Protein AF-A0A844EPM3-F1 (afdb_monomer_lite)

Structure (mmCIF, N/CA/C/O backbon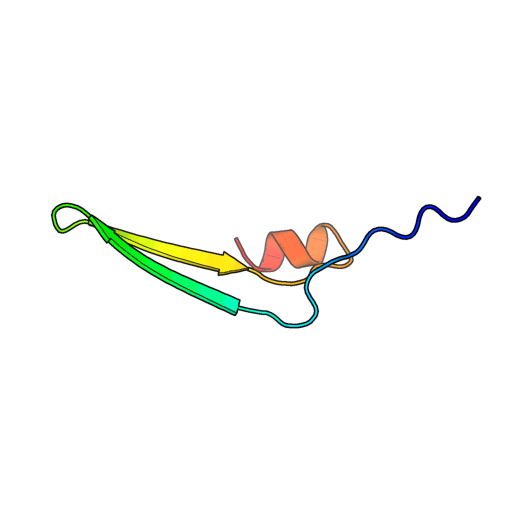e):
data_AF-A0A844EPM3-F1
#
_entry.id   AF-A0A844EPM3-F1
#
loop_
_atom_site.group_PDB
_atom_site.id
_atom_site.type_symbol
_atom_site.label_atom_id
_atom_site.label_alt_id
_atom_site.label_comp_id
_atom_site.label_asym_id
_atom_site.label_entity_id
_atom_site.label_seq_id
_atom_site.pdbx_PDB_ins_code
_atom_site.Cartn_x
_atom_site.Cartn_y
_atom_site.Cartn_z
_atom_site.occupancy
_atom_site.B_iso_or_equiv
_atom_site.auth_seq_id
_atom_site.auth_comp_id
_atom_site.auth_asym_id
_atom_site.auth_atom_id
_atom_site.pdbx_PDB_model_num
ATOM 1 N N . MET A 1 1 ? -21.808 18.445 12.800 1.00 48.50 1 MET A N 1
ATOM 2 C CA . MET A 1 1 ? -21.850 17.691 11.525 1.00 48.50 1 MET A CA 1
ATOM 3 C C . MET A 1 1 ? -20.786 16.604 11.574 1.00 48.50 1 MET A C 1
ATOM 5 O O . MET A 1 1 ? -19.611 16.946 11.617 1.00 48.50 1 MET A O 1
ATOM 9 N N . LYS A 1 2 ? -21.158 15.317 11.631 1.00 59.56 2 LYS A N 1
ATOM 10 C CA . LYS A 1 2 ? -20.181 14.231 11.442 1.00 59.56 2 LYS A CA 1
ATOM 11 C C . LYS A 1 2 ? -19.768 14.241 9.972 1.00 59.56 2 LYS A C 1
ATOM 13 O O . LYS A 1 2 ? -20.606 14.035 9.102 1.00 59.56 2 LYS A O 1
ATOM 18 N N . LYS A 1 3 ? 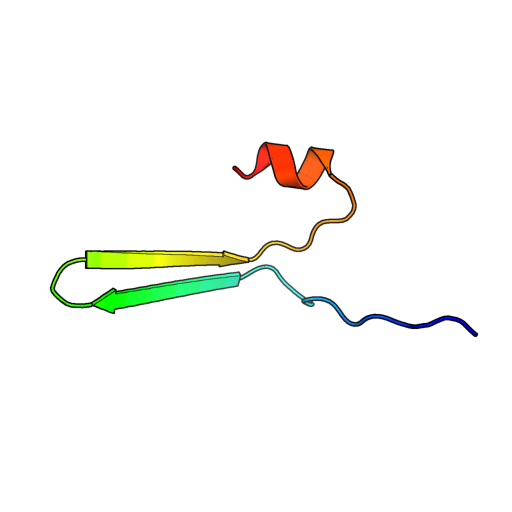-18.505 14.555 9.695 1.00 66.50 3 LYS A N 1
ATOM 19 C CA . LYS A 1 3 ? -17.937 14.489 8.347 1.00 66.50 3 LYS A CA 1
ATOM 20 C C . LYS A 1 3 ? -17.497 13.044 8.142 1.00 66.50 3 LYS A C 1
ATOM 22 O O . LYS A 1 3 ? -16.404 12.669 8.549 1.00 66.50 3 LYS A O 1
ATOM 27 N N . GLU A 1 4 ? -18.406 12.210 7.649 1.00 78.50 4 GLU A N 1
ATOM 28 C CA . GLU A 1 4 ? -18.115 10.798 7.406 1.00 78.50 4 GLU A CA 1
ATOM 29 C C . GLU A 1 4 ? -17.133 10.695 6.237 1.00 78.50 4 GLU A C 1
ATOM 31 O O . GLU A 1 4 ? -17.482 10.918 5.080 1.00 78.50 4 GLU A O 1
ATOM 36 N N . SER A 1 5 ? -15.866 10.429 6.547 1.00 84.75 5 SER A N 1
ATOM 37 C CA . SER A 1 5 ? -14.864 10.084 5.549 1.00 84.75 5 SER A CA 1
ATOM 38 C C . SER A 1 5 ? -15.004 8.607 5.191 1.00 84.75 5 SER A C 1
ATOM 40 O O . SER A 1 5 ? -15.034 7.727 6.055 1.00 84.75 5 SER A O 1
ATOM 42 N N . LEU A 1 6 ? -15.090 8.327 3.892 1.00 90.56 6 LEU A N 1
ATOM 43 C CA . LEU A 1 6 ? -15.013 6.962 3.390 1.00 90.56 6 LEU A CA 1
ATOM 44 C C . LEU A 1 6 ? -13.552 6.512 3.364 1.00 90.56 6 LEU A C 1
ATOM 46 O O . LEU A 1 6 ? -12.631 7.288 3.124 1.00 90.56 6 LEU A O 1
ATOM 50 N N . THR A 1 7 ? -13.350 5.229 3.611 1.00 92.81 7 THR A N 1
ATOM 51 C CA . THR A 1 7 ? -12.040 4.578 3.578 1.00 92.81 7 THR A CA 1
ATOM 52 C C . THR A 1 7 ? -12.221 3.150 3.078 1.00 92.81 7 THR A C 1
ATOM 54 O O . THR A 1 7 ? -13.337 2.618 3.071 1.00 92.81 7 THR A O 1
ATOM 57 N N . ILE A 1 8 ? -11.137 2.545 2.600 1.00 92.50 8 ILE A N 1
ATOM 58 C CA . ILE A 1 8 ? -11.151 1.273 1.879 1.00 92.50 8 ILE A CA 1
ATOM 59 C C . ILE A 1 8 ? -11.834 0.163 2.684 1.00 92.50 8 ILE A C 1
ATOM 61 O O . ILE A 1 8 ? -11.602 -0.003 3.882 1.00 92.50 8 ILE A O 1
ATOM 65 N N . LYS A 1 9 ? -12.712 -0.602 2.027 1.00 93.12 9 LYS A N 1
ATOM 66 C CA . LYS A 1 9 ? -13.493 -1.671 2.675 1.00 93.12 9 LYS A CA 1
ATOM 67 C C . LYS A 1 9 ? -12.640 -2.896 3.015 1.00 93.12 9 LYS A C 1
ATOM 69 O O . LYS A 1 9 ? -12.916 -3.578 3.993 1.00 93.12 9 LYS A O 1
ATOM 74 N N . LYS A 1 10 ? -11.632 -3.180 2.192 1.00 93.94 10 LYS A N 1
ATOM 75 C CA . LYS A 1 10 ? -10.708 -4.306 2.338 1.00 93.94 10 LYS A CA 1
ATOM 76 C C . LYS A 1 10 ? -9.311 -3.879 1.911 1.00 93.94 10 LYS A C 1
ATOM 78 O O . LYS A 1 10 ? -9.178 -2.977 1.085 1.00 93.94 10 LYS A O 1
ATOM 83 N N . ASN A 1 11 ? -8.309 -4.555 2.455 1.00 95.75 11 ASN A N 1
ATOM 84 C CA . ASN A 1 11 ? -6.930 -4.407 2.010 1.00 95.75 11 ASN A CA 1
ATOM 85 C C . ASN A 1 11 ? -6.802 -4.899 0.563 1.00 95.75 11 ASN A C 1
ATOM 87 O O . ASN A 1 11 ? -7.582 -5.746 0.111 1.00 95.75 11 ASN A O 1
ATOM 91 N N . GLY A 1 12 ? -5.823 -4.369 -0.156 1.00 95.00 12 GLY A N 1
ATOM 92 C CA . GLY A 1 12 ? -5.570 -4.742 -1.537 1.00 95.00 12 GLY A CA 1
ATOM 93 C C . GLY A 1 12 ? -4.123 -4.512 -1.926 1.00 95.00 12 GLY A C 1
ATOM 94 O O . GLY A 1 12 ? -3.398 -3.761 -1.277 1.00 95.00 12 GLY A O 1
ATOM 95 N N . SER A 1 13 ? -3.720 -5.157 -3.007 1.00 95.38 13 SER A N 1
ATOM 96 C CA . SER A 1 13 ? -2.456 -4.898 -3.672 1.00 95.38 13 SER A CA 1
ATOM 97 C C . SER A 1 13 ? -2.704 -4.704 -5.160 1.00 95.38 13 SER A C 1
ATOM 99 O O . SER A 1 13 ? -3.647 -5.256 -5.733 1.00 95.38 13 SER A O 1
ATOM 101 N N . HIS A 1 14 ? -1.875 -3.877 -5.776 1.00 96.69 14 HIS A N 1
ATOM 102 C CA . HIS A 1 14 ? -1.864 -3.677 -7.211 1.00 96.69 14 HIS A CA 1
ATOM 103 C C . HIS A 1 14 ? -0.425 -3.699 -7.702 1.00 96.69 14 HIS A C 1
ATOM 105 O O . HIS A 1 14 ? 0.453 -3.093 -7.092 1.00 96.69 14 HIS A O 1
ATOM 111 N N . GLU A 1 15 ? -0.193 -4.403 -8.799 1.00 97.50 15 GLU A N 1
ATOM 112 C CA . GLU A 1 15 ? 1.130 -4.578 -9.376 1.00 97.50 15 GLU A CA 1
ATOM 113 C C . GLU A 1 15 ? 1.099 -4.172 -10.842 1.00 97.50 15 GLU A C 1
ATOM 115 O O . GLU A 1 15 ? 0.168 -4.522 -11.570 1.00 97.50 15 GLU A O 1
ATOM 120 N N . ILE A 1 16 ? 2.124 -3.433 -11.257 1.00 97.81 16 ILE A N 1
ATOM 121 C CA . ILE A 1 16 ? 2.354 -3.062 -12.651 1.00 97.81 16 ILE A CA 1
ATOM 122 C C . ILE A 1 16 ? 3.839 -3.205 -12.986 1.00 97.81 16 ILE A C 1
ATOM 124 O O . ILE A 1 16 ? 4.709 -2.969 -12.145 1.00 97.81 16 ILE A O 1
ATOM 128 N N . GLU A 1 17 ? 4.137 -3.544 -14.237 1.00 97.94 17 GLU A N 1
ATOM 129 C CA . GLU A 1 1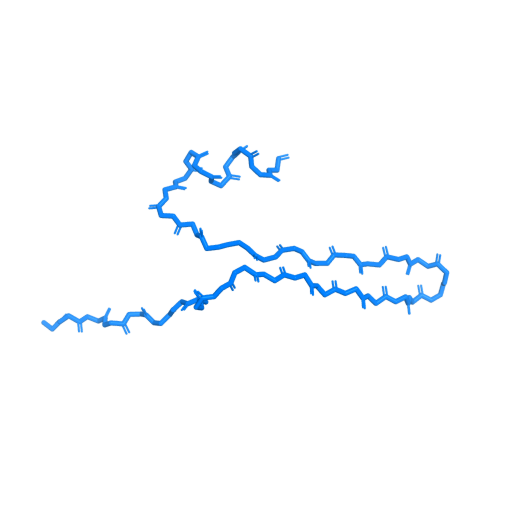7 ? 5.503 -3.574 -14.759 1.00 97.94 17 GLU A CA 1
ATOM 130 C C . GLU A 1 17 ? 5.698 -2.467 -15.800 1.00 97.94 17 GLU A C 1
ATOM 132 O O . GLU A 1 17 ? 4.920 -2.336 -16.745 1.00 97.94 17 GLU A O 1
ATOM 137 N N . ILE A 1 18 ? 6.751 -1.662 -15.636 1.00 97.31 18 ILE A N 1
ATOM 138 C CA . ILE A 1 18 ? 7.121 -0.593 -16.566 1.00 97.31 18 ILE A CA 1
ATOM 139 C C . ILE A 1 18 ? 8.617 -0.695 -16.850 1.00 97.31 18 ILE A C 1
ATOM 141 O O . ILE A 1 18 ? 9.436 -0.548 -15.949 1.00 97.31 18 ILE A O 1
ATOM 145 N N . LYS A 1 19 ? 8.989 -0.906 -18.121 1.00 96.44 19 LYS A N 1
ATOM 146 C CA . LYS A 1 19 ? 10.394 -0.957 -18.576 1.00 96.44 19 LYS A CA 1
ATOM 147 C C . LYS A 1 19 ? 11.282 -1.902 -17.739 1.00 96.44 19 LYS A C 1
ATOM 149 O O . LYS A 1 19 ? 12.401 -1.539 -17.390 1.00 96.44 19 LYS A O 1
ATOM 154 N N . LYS A 1 20 ? 10.804 -3.119 -17.445 1.00 95.31 20 LYS A N 1
ATOM 155 C CA . LYS A 1 20 ? 11.469 -4.129 -16.590 1.00 95.31 20 LYS A CA 1
ATOM 156 C C . LYS A 1 20 ? 11.577 -3.761 -15.105 1.00 95.31 20 LYS A C 1
ATOM 158 O O . LYS A 1 20 ? 12.178 -4.505 -14.333 1.00 95.31 20 LYS A O 1
ATOM 163 N N . SER A 1 21 ? 11.017 -2.631 -14.683 1.00 96.81 21 SER A N 1
ATOM 164 C CA . SER A 1 21 ? 10.850 -2.299 -13.271 1.00 96.81 21 SER A CA 1
ATOM 165 C C . SER A 1 21 ? 9.457 -2.713 -12.817 1.00 96.81 21 SER A C 1
ATOM 167 O O . SER A 1 21 ? 8.456 -2.341 -13.430 1.00 96.81 21 SER A O 1
ATOM 169 N N . ARG A 1 22 ? 9.401 -3.476 -11.726 1.00 97.44 22 ARG A N 1
ATOM 170 C CA . ARG A 1 22 ? 8.153 -3.893 -11.093 1.00 97.44 22 ARG A CA 1
ATOM 171 C C . ARG A 1 22 ? 7.770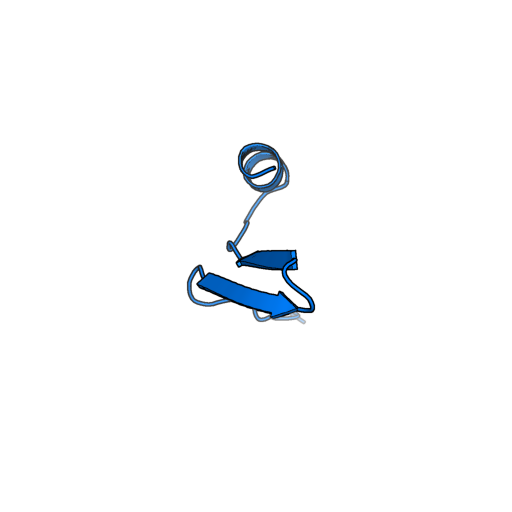 -2.906 -9.996 1.00 97.44 22 ARG A C 1
ATOM 173 O O . ARG A 1 22 ? 8.554 -2.667 -9.080 1.00 97.44 22 ARG A O 1
ATOM 180 N N . PHE A 1 23 ? 6.553 -2.386 -10.072 1.00 97.50 23 PHE A N 1
ATOM 181 C CA . PHE A 1 23 ? 5.970 -1.494 -9.078 1.00 97.50 23 PHE A CA 1
ATOM 182 C C . PHE A 1 23 ? 4.846 -2.225 -8.355 1.00 97.50 23 PHE A C 1
ATOM 184 O O . PHE A 1 23 ? 3.909 -2.711 -8.985 1.00 97.50 23 PHE A O 1
ATOM 191 N N . ILE A 1 24 ? 4.947 -2.289 -7.030 1.00 96.38 24 ILE A N 1
ATOM 192 C CA . ILE A 1 24 ? 3.988 -2.976 -6.167 1.00 96.38 24 ILE A CA 1
ATOM 193 C C . ILE A 1 24 ? 3.402 -1.937 -5.215 1.00 96.38 24 ILE A C 1
ATOM 195 O O . ILE A 1 24 ? 4.122 -1.334 -4.423 1.00 96.38 24 ILE A O 1
ATOM 199 N N . CYS A 1 25 ? 2.097 -1.713 -5.307 1.00 95.94 25 CYS A N 1
ATOM 200 C CA . CYS A 1 25 ? 1.343 -0.878 -4.387 1.00 95.94 25 CYS A CA 1
ATOM 201 C C . CYS A 1 25 ? 0.571 -1.777 -3.423 1.00 95.94 25 CYS A C 1
ATOM 203 O O . CYS A 1 25 ? -0.263 -2.574 -3.851 1.00 95.94 25 CYS A O 1
ATOM 205 N N . THR A 1 26 ? 0.822 -1.624 -2.126 1.00 95.50 26 THR A N 1
ATOM 206 C CA . THR A 1 26 ? 0.091 -2.324 -1.065 1.00 95.50 26 THR A CA 1
ATOM 207 C C . THR A 1 26 ? -0.743 -1.310 -0.297 1.00 95.50 26 THR A C 1
ATOM 209 O O . THR A 1 26 ? -0.214 -0.328 0.218 1.00 95.50 26 THR A O 1
ATOM 212 N N . MET A 1 27 ? -2.053 -1.538 -0.218 1.00 95.12 27 MET A N 1
ATOM 213 C CA . MET A 1 27 ? -3.003 -0.645 0.438 1.00 95.12 27 MET A CA 1
ATOM 214 C C . MET A 1 27 ? -3.670 -1.360 1.612 1.00 95.12 27 MET A C 1
ATOM 216 O O . MET A 1 27 ? -4.352 -2.376 1.443 1.00 95.12 27 MET A O 1
ATOM 220 N N . VAL A 1 28 ? -3.484 -0.816 2.813 1.00 95.19 28 VAL A N 1
ATOM 221 C CA . VAL A 1 28 ? -3.994 -1.383 4.068 1.00 95.19 28 VAL A CA 1
ATOM 222 C C . VAL A 1 28 ? -4.824 -0.335 4.797 1.00 95.19 28 VAL A C 1
ATOM 224 O O . VAL A 1 28 ? -4.481 0.847 4.804 1.00 95.19 28 VAL A O 1
ATOM 227 N N . ARG A 1 29 ? -5.951 -0.750 5.385 1.00 94.44 29 ARG A N 1
ATOM 228 C CA . ARG A 1 29 ? -6.785 0.141 6.197 1.00 94.44 29 ARG A CA 1
ATOM 229 C C . ARG A 1 29 ? -6.156 0.293 7.577 1.00 94.44 29 ARG A C 1
ATOM 231 O O . ARG A 1 29 ? -5.977 -0.701 8.271 1.00 94.44 29 ARG A O 1
ATOM 238 N N . ILE A 1 30 ? -5.897 1.530 7.985 1.00 94.44 30 ILE A N 1
ATOM 239 C CA . ILE A 1 30 ? -5.206 1.842 9.237 1.00 94.44 30 ILE A CA 1
ATOM 240 C C . ILE A 1 30 ? -6.128 2.623 10.177 1.00 94.44 30 ILE A C 1
ATOM 242 O O . ILE A 1 30 ? -6.919 3.447 9.715 1.00 94.44 30 ILE A O 1
ATOM 246 N N . GLN A 1 31 ? -6.032 2.366 11.485 1.00 92.12 31 GLN A N 1
ATOM 247 C CA . GLN A 1 31 ? -6.760 3.119 12.517 1.00 92.12 31 GLN A CA 1
ATOM 248 C C . GLN A 1 31 ? -5.855 3.967 13.425 1.00 92.12 31 GLN A C 1
ATOM 250 O O . GLN A 1 31 ? -6.356 4.871 14.089 1.00 92.12 31 GLN A O 1
ATOM 255 N N . SER A 1 32 ? -4.546 3.705 13.452 1.00 94.81 32 SER A N 1
ATOM 256 C CA . SER A 1 32 ? -3.571 4.453 14.253 1.00 94.81 32 SER A CA 1
ATOM 257 C C . SER A 1 32 ? -2.223 4.589 13.547 1.00 94.81 32 SER A C 1
ATOM 259 O O . SER A 1 32 ? -1.878 3.807 12.665 1.00 94.81 32 SER A O 1
ATOM 261 N N . GLU A 1 33 ? -1.430 5.573 13.955 1.00 95.06 33 GLU A N 1
ATOM 262 C CA . GLU A 1 33 ? -0.088 5.780 13.405 1.00 95.06 33 GLU A CA 1
ATOM 263 C C . GLU A 1 33 ? 0.845 4.588 13.676 1.00 95.06 33 GLU A C 1
ATOM 265 O O . GLU A 1 33 ? 1.593 4.176 12.793 1.00 95.06 33 GLU A O 1
ATOM 270 N N . ASP A 1 34 ? 0.752 3.975 14.858 1.00 96.44 34 ASP A N 1
ATOM 271 C CA . ASP A 1 34 ? 1.570 2.808 15.207 1.00 96.44 34 ASP A CA 1
ATOM 272 C C . ASP A 1 34 ? 1.286 1.608 14.296 1.00 96.44 34 ASP A C 1
ATOM 274 O O . ASP A 1 34 ? 2.213 0.911 13.889 1.00 96.44 34 ASP A O 1
ATOM 278 N N . GLN A 1 35 ? 0.020 1.399 13.903 1.00 93.25 35 GLN A N 1
ATOM 279 C CA . GLN A 1 35 ? -0.329 0.379 12.909 1.00 93.25 35 GLN A CA 1
ATOM 280 C C . GLN A 1 35 ? 0.298 0.678 11.541 1.00 93.25 35 GLN A C 1
ATOM 282 O O . GLN A 1 35 ? 0.700 -0.254 10.851 1.00 93.25 35 GLN A O 1
ATOM 287 N N . ALA A 1 36 ? 0.406 1.953 11.145 1.00 93.19 36 ALA A N 1
ATOM 288 C CA . ALA A 1 36 ? 1.079 2.318 9.898 1.00 93.19 36 ALA A CA 1
ATOM 289 C C . ALA A 1 36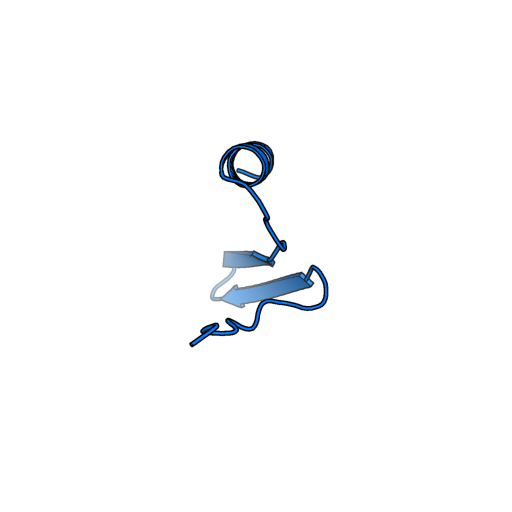 ? 2.576 1.984 9.958 1.00 93.19 36 ALA A C 1
ATOM 291 O O . ALA A 1 36 ? 3.103 1.397 9.019 1.00 93.19 36 ALA A O 1
ATOM 292 N N . LYS A 1 37 ? 3.239 2.297 11.078 1.00 95.62 37 LYS A N 1
ATOM 293 C CA . LYS A 1 37 ? 4.676 2.043 11.288 1.00 95.62 37 LYS A CA 1
ATOM 294 C C . LYS A 1 37 ? 5.049 0.563 11.318 1.00 95.62 37 LYS A C 1
ATOM 296 O O . LYS A 1 37 ? 6.196 0.232 11.080 1.00 95.62 37 LYS A O 1
ATOM 301 N N . GLN A 1 38 ? 4.115 -0.336 11.621 1.00 94.88 38 GLN A N 1
ATOM 302 C CA . GLN A 1 38 ? 4.384 -1.778 11.570 1.00 94.88 38 GLN A CA 1
ATOM 303 C C . GLN A 1 38 ? 4.406 -2.341 10.140 1.00 94.88 38 GLN A C 1
ATOM 305 O O . GLN A 1 38 ? 4.828 -3.479 9.945 1.00 94.88 38 GLN A O 1
ATOM 310 N N . LEU A 1 39 ? 3.922 -1.583 9.152 1.00 89.38 39 LEU A N 1
ATOM 311 C CA . LEU A 1 39 ? 3.776 -2.034 7.766 1.00 89.38 39 LEU A CA 1
ATOM 312 C C . LEU A 1 39 ? 4.886 -1.528 6.830 1.00 89.38 39 LEU A C 1
ATOM 314 O O . LEU A 1 39 ? 4.962 -2.022 5.703 1.00 89.38 39 LEU A O 1
ATOM 318 N N . ILE A 1 40 ? 5.700 -0.556 7.264 1.00 85.50 40 ILE A N 1
ATOM 319 C CA . ILE A 1 40 ? 6.777 0.091 6.490 1.00 85.50 40 ILE A CA 1
ATOM 320 C C . ILE A 1 40 ? 8.065 0.179 7.304 1.00 85.50 40 ILE A C 1
ATOM 322 O O . ILE A 1 40 ? 9.138 0.080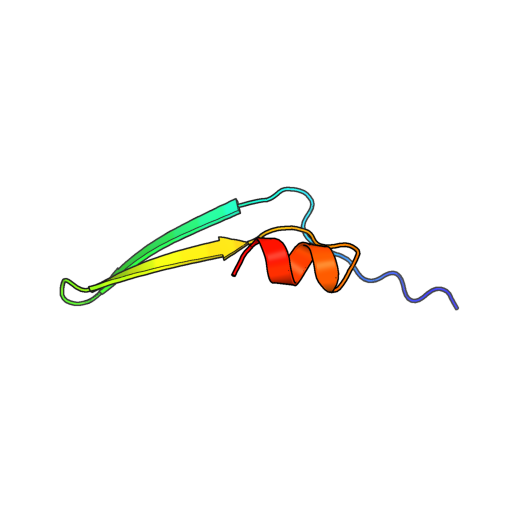 6.674 1.00 85.50 40 ILE A O 1
#

Radius of gyration: 14.34 Å; chains: 1; bounding box: 33×23×34 Å

pLDDT: mean 91.37, std 10.38, range [48.5, 97.94]

InterPro domains:
  IPR020568 Ribosomal protein uS5 domain 2-type superfamily [SSF54211] (4-39)
  IPR036956 Impact, N-terminal domain superfamily [G3DSA:3.30.230.30] (4-40)

Organism: NCBI:txid152331

Foldseek 3Di:
DPPDDDDDPAWDKDWDDDPNDIDIDTGDDDDDPVVVVVVD

Secondary structure (DSSP, 8-state):
--------SS-EEEEEEETTEEEEEEE---SSHHHHHT--

Sequence (40 aa):
MKKESLTIKKNGSHEIEIKKSRFICTMVRIQSEDQAKQLI